Protein AF-A0A9D8LGD3-F1 (afdb_monomer)

Secondary structure (DSSP, 8-state):
-----THHHHHHHHHHHHHHHHHHHHHHTTPPP-SS--HHHHHHHHHHHHHHHHTHHHHHHHHHTS---HHHHHHHHHHHHHHHHHHHHHHHH-

Sequence (94 aa):
MAYTDELEPLLALEQDLRRRIALQIAAENGAPARPSPTEDELAAADEAIAGWVEAGEDEQDMRAFRPIGPLQALLADHQVIFKRILDIRDRRLS

Structure (mmCIF, N/CA/C/O backbone):
data_AF-A0A9D8LGD3-F1
#
_entry.id   AF-A0A9D8LGD3-F1
#
loop_
_atom_site.group_PDB
_atom_site.id
_atom_site.type_symbol
_atom_site.label_atom_id
_atom_site.label_alt_id
_atom_site.label_comp_id
_atom_site.label_asym_id
_atom_site.label_entity_id
_atom_site.label_seq_id
_atom_site.pdbx_PDB_ins_code
_atom_site.Cartn_x
_atom_site.Cartn_y
_atom_site.Cartn_z
_atom_site.occupancy
_atom_site.B_iso_or_equiv
_atom_site.auth_seq_id
_atom_site.auth_comp_id
_atom_site.auth_asym_id
_atom_site.auth_atom_id
_atom_site.pdbx_PDB_model_num
ATOM 1 N N . MET A 1 1 ? 2.356 -4.081 -34.937 1.00 42.66 1 MET A N 1
ATOM 2 C CA . MET A 1 1 ? 2.863 -4.742 -33.719 1.00 42.66 1 MET A CA 1
ATOM 3 C C . MET A 1 1 ? 2.490 -3.834 -32.566 1.00 42.66 1 MET A C 1
ATOM 5 O O . MET A 1 1 ? 3.156 -2.828 -32.373 1.00 42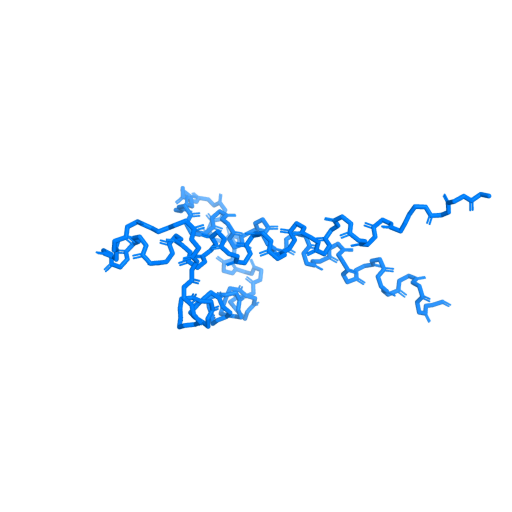.66 1 MET A O 1
ATOM 9 N N . ALA A 1 2 ? 1.346 -4.083 -31.925 1.00 46.19 2 ALA A N 1
ATOM 10 C CA . ALA A 1 2 ? 0.961 -3.334 -30.736 1.00 46.19 2 ALA A CA 1
ATOM 11 C C . ALA A 1 2 ? 1.942 -3.746 -29.641 1.00 46.19 2 ALA A C 1
ATOM 13 O O . ALA A 1 2 ? 1.866 -4.861 -29.133 1.00 46.19 2 ALA A O 1
ATOM 14 N N . TYR A 1 3 ? 2.931 -2.898 -29.373 1.00 53.97 3 TYR A N 1
ATOM 15 C CA . TYR A 1 3 ? 3.704 -2.986 -28.148 1.00 53.97 3 TYR A CA 1
ATOM 16 C C . TYR A 1 3 ? 2.701 -2.639 -27.052 1.00 53.97 3 TYR A C 1
ATOM 18 O O . TYR A 1 3 ? 2.477 -1.464 -26.778 1.00 53.97 3 TYR A O 1
ATOM 26 N N . THR A 1 4 ? 1.951 -3.636 -26.574 1.00 57.31 4 THR A N 1
ATOM 27 C CA . THR A 1 4 ? 1.038 -3.457 -25.448 1.00 57.31 4 THR A CA 1
ATOM 28 C C . THR A 1 4 ? 1.884 -2.839 -24.356 1.00 57.31 4 THR A C 1
ATOM 30 O O . THR A 1 4 ? 2.898 -3.424 -23.974 1.00 57.31 4 THR A O 1
ATOM 33 N N . ASP A 1 5 ? 1.555 -1.614 -23.960 1.00 74.81 5 ASP A N 1
ATOM 34 C CA . ASP A 1 5 ? 2.376 -0.881 -23.020 1.00 74.81 5 ASP A CA 1
ATOM 35 C C . ASP A 1 5 ? 2.266 -1.592 -21.670 1.00 74.81 5 ASP A C 1
ATOM 37 O O . ASP A 1 5 ? 1.335 -1.360 -20.909 1.00 74.81 5 ASP A O 1
ATOM 41 N N . GLU A 1 6 ? 3.200 -2.508 -21.390 1.00 80.06 6 GLU A N 1
ATOM 42 C CA . GLU A 1 6 ? 3.259 -3.296 -20.152 1.00 80.06 6 GLU A CA 1
ATOM 43 C C . GLU A 1 6 ? 3.260 -2.406 -18.895 1.00 80.06 6 GLU A C 1
ATOM 45 O O . GLU A 1 6 ? 2.993 -2.886 -17.796 1.00 80.06 6 GLU A O 1
ATOM 50 N N . LEU A 1 7 ? 3.534 -1.105 -19.051 1.00 87.50 7 LEU A N 1
ATOM 51 C CA . LEU A 1 7 ? 3.514 -0.110 -17.991 1.00 87.50 7 LEU A CA 1
ATOM 52 C C . LEU A 1 7 ? 2.093 0.309 -17.589 1.00 87.50 7 LEU A C 1
ATOM 54 O O . LEU A 1 7 ? 1.847 0.498 -16.403 1.00 87.50 7 LEU A O 1
ATOM 58 N N . GLU A 1 8 ? 1.160 0.444 -18.534 1.00 89.94 8 GLU A N 1
ATOM 59 C CA . GLU A 1 8 ? -0.221 0.866 -18.251 1.00 89.94 8 GLU A CA 1
ATOM 60 C C . GLU A 1 8 ? -0.939 -0.026 -17.222 1.00 89.94 8 GLU A C 1
ATOM 62 O O . GLU A 1 8 ? -1.449 0.511 -16.233 1.00 89.94 8 GLU A O 1
ATOM 67 N N . PRO A 1 9 ? -0.961 -1.369 -17.364 1.00 91.75 9 PRO A N 1
ATOM 68 C CA . PRO A 1 9 ? -1.615 -2.225 -16.380 1.00 91.75 9 PRO A CA 1
ATOM 69 C C . PRO A 1 9 ? -0.908 -2.191 -15.019 1.00 91.75 9 PRO A C 1
ATOM 71 O O . PRO A 1 9 ? -1.571 -2.306 -13.989 1.00 91.75 9 PRO A O 1
ATOM 74 N N . LEU A 1 10 ? 0.414 -1.994 -14.989 1.00 93.12 10 LEU A N 1
ATOM 75 C CA . LEU A 1 10 ? 1.165 -1.880 -13.737 1.00 93.12 10 LEU A CA 1
ATOM 76 C C . LEU A 1 10 ? 0.871 -0.565 -13.012 1.00 93.12 10 LEU A C 1
ATOM 78 O O . LEU A 1 10 ? 0.705 -0.575 -11.797 1.00 93.12 10 LEU A O 1
ATOM 82 N N . LEU A 1 11 ? 0.747 0.548 -13.739 1.00 93.50 11 LEU A N 1
ATOM 83 C CA . LEU A 1 11 ? 0.351 1.838 -13.166 1.00 93.50 11 LEU A CA 1
ATOM 84 C C . LEU A 1 11 ? -1.067 1.786 -12.589 1.00 93.50 11 LEU A C 1
ATOM 86 O O . LEU A 1 11 ? -1.311 2.313 -11.507 1.00 93.50 11 LEU A O 1
ATOM 90 N N . ALA A 1 12 ? -1.998 1.126 -13.281 1.00 94.62 12 ALA A N 1
ATOM 91 C CA . ALA A 1 12 ? -3.353 0.938 -12.770 1.00 94.62 12 ALA A CA 1
ATOM 92 C C . ALA A 1 12 ? -3.371 0.089 -11.485 1.00 94.62 12 ALA A C 1
ATOM 94 O O . ALA A 1 12 ? -4.102 0.407 -10.545 1.00 94.62 12 ALA A O 1
ATOM 95 N N . LEU A 1 13 ? -2.549 -0.965 -11.435 1.00 95.31 13 LEU A N 1
ATOM 96 C CA . LEU A 1 13 ? -2.399 -1.819 -10.258 1.00 95.31 13 LEU A CA 1
ATOM 97 C C . LEU A 1 13 ? -1.758 -1.075 -9.078 1.00 95.31 13 LEU A C 1
ATOM 99 O O . LEU A 1 13 ? -2.224 -1.211 -7.951 1.00 95.31 13 LEU A O 1
ATOM 103 N N . GLU A 1 14 ? -0.731 -0.262 -9.327 1.00 96.00 14 GLU A N 1
ATOM 104 C CA . GLU A 1 14 ? -0.089 0.573 -8.304 1.00 96.00 14 GLU A CA 1
ATOM 105 C C . GLU A 1 14 ? -1.094 1.545 -7.669 1.00 96.00 14 GLU A C 1
ATOM 107 O O . GLU A 1 14 ? -1.214 1.600 -6.443 1.00 96.00 14 GLU A O 1
ATOM 112 N N . GLN A 1 15 ? -1.906 2.219 -8.489 1.00 95.56 15 GLN A N 1
ATOM 113 C CA . GLN A 1 15 ? -2.952 3.116 -7.996 1.00 95.56 15 GLN A CA 1
ATOM 114 C C . GLN A 1 15 ? -4.037 2.380 -7.204 1.00 95.56 15 GLN A C 1
ATOM 116 O O . GLN A 1 15 ? -4.590 2.928 -6.249 1.00 95.56 15 GLN A O 1
ATOM 121 N N . ASP A 1 16 ? -4.373 1.149 -7.594 1.00 96.19 16 ASP A N 1
ATOM 122 C CA . ASP A 1 16 ? -5.311 0.324 -6.836 1.00 96.19 16 ASP A CA 1
ATOM 123 C C . ASP A 1 16 ? -4.763 -0.064 -5.464 1.00 96.19 16 ASP A C 1
ATOM 125 O O . ASP A 1 16 ? -5.459 0.081 -4.457 1.00 96.19 16 ASP A O 1
ATOM 129 N N . LEU A 1 17 ? -3.493 -0.468 -5.405 1.00 96.19 17 LEU A N 1
ATOM 130 C CA . LEU A 1 17 ? -2.816 -0.770 -4.149 1.00 96.19 17 LEU A CA 1
ATOM 131 C C . LEU A 1 17 ? -2.782 0.452 -3.232 1.00 96.19 17 LEU A C 1
ATOM 133 O O . LEU A 1 17 ? -3.138 0.328 -2.064 1.00 96.19 17 LEU A O 1
ATOM 137 N N . ARG A 1 18 ? -2.484 1.643 -3.760 1.00 96.56 18 ARG A N 1
ATOM 138 C CA . ARG A 1 18 ? -2.520 2.895 -2.989 1.00 96.56 18 ARG A CA 1
ATOM 139 C C . ARG A 1 18 ? -3.897 3.164 -2.370 1.00 96.56 18 ARG A C 1
ATOM 141 O O . ARG A 1 18 ? -3.987 3.491 -1.188 1.00 96.56 18 ARG A O 1
ATOM 148 N N . ARG A 1 19 ? -4.988 2.947 -3.118 1.00 96.25 19 ARG A N 1
ATOM 149 C CA . ARG A 1 19 ? -6.358 3.058 -2.573 1.00 96.25 19 ARG A CA 1
ATOM 150 C C . ARG A 1 19 ? -6.645 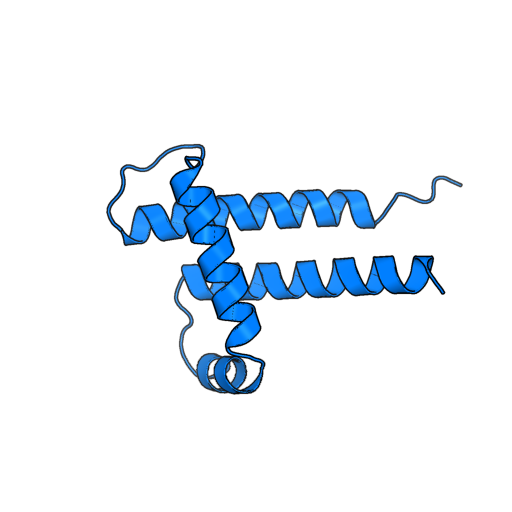2.012 -1.498 1.00 96.25 19 ARG A C 1
ATOM 152 O O . ARG A 1 19 ? -7.280 2.325 -0.495 1.00 96.25 19 ARG A O 1
ATOM 159 N N . ARG A 1 20 ? -6.202 0.771 -1.700 1.00 96.38 20 ARG A N 1
ATOM 160 C CA . ARG A 1 20 ? -6.393 -0.318 -0.731 1.00 96.38 20 ARG A CA 1
ATOM 161 C C . ARG A 1 20 ? -5.614 -0.070 0.559 1.00 96.38 20 ARG A C 1
ATOM 163 O O . ARG A 1 20 ? -6.162 -0.316 1.626 1.00 96.38 20 ARG A O 1
ATOM 170 N N . ILE A 1 21 ? -4.394 0.459 0.466 1.00 96.44 21 ILE A N 1
ATOM 171 C CA . ILE A 1 21 ? -3.586 0.887 1.615 1.00 96.44 21 ILE A CA 1
ATOM 172 C C . ILE A 1 21 ? -4.329 1.975 2.396 1.00 96.44 21 ILE A C 1
ATOM 174 O O . ILE A 1 21 ? -4.512 1.828 3.600 1.00 96.44 21 ILE A O 1
ATOM 178 N N . ALA A 1 22 ? -4.841 3.005 1.717 1.00 96.50 22 ALA A N 1
ATOM 179 C CA . ALA A 1 22 ? -5.616 4.077 2.348 1.00 96.50 22 ALA A CA 1
ATOM 180 C C . ALA A 1 22 ? -6.840 3.546 3.115 1.00 96.50 22 ALA A C 1
ATOM 182 O O . ALA A 1 22 ? -7.040 3.865 4.287 1.00 96.50 22 ALA A O 1
ATOM 183 N N . LEU A 1 23 ? -7.629 2.676 2.478 1.00 95.75 23 LEU A N 1
ATOM 184 C CA . LEU A 1 23 ? -8.793 2.051 3.110 1.00 95.75 23 LEU A CA 1
ATOM 185 C C . LEU A 1 23 ? -8.405 1.147 4.286 1.00 95.75 23 LEU A C 1
ATOM 187 O O . LEU A 1 23 ? -9.117 1.119 5.288 1.00 95.75 23 LEU A O 1
ATOM 191 N N . GLN A 1 24 ? -7.286 0.426 4.185 1.00 95.75 24 GLN A N 1
ATOM 192 C CA . GLN A 1 24 ? -6.793 -0.430 5.260 1.00 95.75 24 GLN A CA 1
ATOM 193 C C . GLN A 1 24 ? -6.348 0.396 6.473 1.00 95.75 24 GLN A C 1
ATOM 195 O O . GLN A 1 24 ? -6.737 0.073 7.593 1.00 95.75 24 GLN A O 1
ATOM 200 N N . ILE A 1 25 ? -5.610 1.489 6.259 1.00 94.12 25 ILE A N 1
ATOM 201 C CA . ILE A 1 25 ? -5.217 2.429 7.322 1.00 94.12 25 ILE A CA 1
ATOM 202 C C . ILE A 1 25 ? -6.462 3.017 7.992 1.00 94.12 25 ILE A C 1
ATOM 204 O O . ILE A 1 25 ? -6.565 3.039 9.217 1.00 94.12 25 ILE A O 1
ATOM 208 N N . ALA A 1 26 ? -7.441 3.458 7.199 1.00 93.94 26 ALA A N 1
ATOM 209 C CA . ALA A 1 26 ? -8.696 3.990 7.716 1.00 93.94 26 ALA A CA 1
ATOM 210 C C . ALA A 1 26 ? -9.446 2.951 8.571 1.00 93.94 26 ALA A C 1
ATOM 212 O O . ALA A 1 26 ? -9.904 3.268 9.670 1.00 93.94 26 ALA A O 1
ATOM 213 N N . ALA A 1 27 ? -9.526 1.702 8.103 1.00 93.69 27 ALA A N 1
ATOM 214 C CA . ALA A 1 27 ? -10.162 0.608 8.831 1.00 93.69 27 ALA A CA 1
ATOM 215 C C . ALA A 1 27 ? -9.448 0.294 10.157 1.00 93.69 27 ALA A C 1
ATOM 217 O O . ALA A 1 27 ? -10.110 0.121 11.180 1.00 93.69 27 ALA A O 1
ATOM 218 N N . GLU A 1 28 ? -8.113 0.269 10.166 1.00 92.69 28 GLU A N 1
ATOM 219 C CA . GLU A 1 28 ? -7.311 0.070 11.383 1.00 92.69 28 GLU A CA 1
ATOM 220 C C . GLU A 1 28 ? -7.479 1.221 12.387 1.00 92.69 28 GLU A C 1
ATOM 222 O O . GLU A 1 28 ? -7.477 0.990 13.596 1.00 92.69 28 GLU A O 1
ATOM 227 N N . ASN A 1 29 ? -7.737 2.436 11.897 1.00 90.44 29 ASN A N 1
ATOM 228 C CA . ASN A 1 29 ? -8.059 3.612 12.708 1.00 90.44 29 ASN A CA 1
ATOM 229 C C . ASN A 1 29 ? -9.535 3.681 13.152 1.00 90.44 29 ASN A C 1
ATOM 231 O O . ASN A 1 29 ? -9.943 4.649 13.796 1.00 90.44 29 ASN A O 1
ATOM 235 N N . GLY A 1 30 ? -10.355 2.678 12.820 1.00 91.38 30 GLY A N 1
ATOM 236 C CA . GLY A 1 30 ? -11.770 2.621 13.199 1.00 91.38 30 GLY A CA 1
ATOM 237 C C . GLY A 1 30 ? -12.686 3.537 12.383 1.00 91.38 30 GLY A C 1
ATOM 238 O O . GLY A 1 30 ? -13.808 3.822 12.808 1.00 91.38 30 GLY A O 1
ATOM 239 N N . ALA A 1 31 ? -12.235 4.009 11.219 1.00 89.69 31 ALA A N 1
ATOM 240 C CA . ALA A 1 31 ? -13.063 4.789 10.312 1.00 89.69 31 ALA A CA 1
ATOM 241 C C . ALA A 1 31 ? -14.195 3.928 9.711 1.00 89.69 31 ALA A C 1
ATOM 243 O O . ALA A 1 31 ? -14.050 2.712 9.543 1.00 89.69 31 ALA A O 1
ATOM 244 N N . PRO A 1 32 ? -15.337 4.537 9.346 1.00 88.31 32 PRO A N 1
ATOM 245 C CA . PRO A 1 32 ? -16.419 3.812 8.697 1.00 88.31 32 PRO A CA 1
ATOM 246 C C . PRO A 1 32 ? -15.977 3.275 7.330 1.00 88.31 32 PRO A C 1
ATOM 248 O O . PRO A 1 32 ? -15.381 4.002 6.530 1.00 88.31 32 PRO A O 1
ATOM 251 N N . ALA A 1 33 ? -16.332 2.017 7.052 1.00 85.12 33 ALA A N 1
ATOM 252 C CA . ALA A 1 33 ? -16.053 1.367 5.777 1.00 85.12 33 ALA A CA 1
ATOM 253 C C . ALA A 1 33 ? -16.701 2.143 4.623 1.00 85.12 33 ALA A C 1
ATOM 255 O O . ALA A 1 33 ? -17.913 2.381 4.608 1.00 85.12 33 ALA A O 1
ATOM 256 N N . ARG A 1 34 ? -15.880 2.538 3.650 1.00 87.06 34 ARG A N 1
ATOM 257 C CA . ARG A 1 34 ? -16.283 3.333 2.490 1.00 87.06 34 ARG A CA 1
ATOM 258 C C . ARG A 1 34 ? -15.753 2.697 1.203 1.00 87.06 34 ARG A C 1
ATOM 260 O O . ARG A 1 34 ? -14.708 2.053 1.231 1.00 87.06 34 ARG A O 1
ATOM 267 N N . PRO A 1 35 ? -16.459 2.862 0.069 1.00 85.06 35 PRO A N 1
ATOM 268 C CA . PRO A 1 35 ? -16.042 2.283 -1.209 1.00 85.06 35 PRO A CA 1
ATOM 269 C C . PRO A 1 35 ? -14.838 3.002 -1.833 1.00 85.06 35 PRO A C 1
ATOM 271 O O . PRO A 1 35 ? -14.264 2.517 -2.804 1.00 85.06 35 PRO A O 1
ATOM 274 N N . SER A 1 36 ? -14.470 4.182 -1.334 1.00 89.94 36 SER A N 1
ATOM 275 C CA . SER A 1 36 ? -13.333 4.955 -1.830 1.00 89.94 36 SER A CA 1
ATOM 276 C C . SER A 1 36 ? -12.719 5.768 -0.692 1.00 89.94 36 SER A C 1
ATOM 278 O O . SER A 1 36 ? -13.482 6.271 0.141 1.00 89.94 36 SER A O 1
ATOM 280 N N . PRO A 1 37 ? -11.379 5.877 -0.644 1.00 92.38 37 PRO A N 1
ATOM 281 C CA . PRO A 1 37 ? -10.693 6.646 0.384 1.00 92.38 37 PRO A CA 1
ATOM 282 C C . PRO A 1 37 ? -10.894 8.153 0.184 1.00 92.38 37 PRO A C 1
ATOM 284 O O . PRO A 1 37 ? -11.103 8.616 -0.941 1.00 92.38 37 PRO A O 1
ATOM 287 N N . THR A 1 38 ? -10.824 8.917 1.271 1.00 94.38 38 THR A N 1
ATOM 288 C CA . THR A 1 38 ? -10.745 10.386 1.220 1.00 94.38 38 THR A CA 1
ATOM 289 C C . THR A 1 38 ? -9.345 10.857 0.810 1.00 94.38 38 THR A C 1
ATOM 291 O O . THR A 1 38 ? -8.397 10.073 0.788 1.00 94.38 38 THR A O 1
ATOM 294 N N . GLU A 1 39 ? -9.193 12.149 0.502 1.00 93.56 39 GLU A N 1
ATOM 295 C CA . GLU A 1 39 ? -7.873 12.743 0.233 1.00 93.56 39 GLU A CA 1
ATOM 296 C C . GLU A 1 39 ? -6.920 12.584 1.427 1.00 93.56 39 GLU A C 1
ATOM 298 O O . GLU A 1 39 ? -5.768 12.207 1.234 1.00 93.56 39 GLU A O 1
ATOM 303 N N . ASP A 1 40 ? -7.416 12.763 2.656 1.00 93.12 40 ASP A N 1
ATOM 304 C CA . ASP A 1 40 ? -6.623 12.563 3.877 1.00 93.12 40 ASP A CA 1
ATOM 305 C C . ASP A 1 40 ? -6.173 11.102 4.044 1.00 93.12 40 ASP A C 1
ATOM 307 O O . ASP A 1 40 ? -5.038 10.828 4.427 1.00 93.12 40 ASP A O 1
ATOM 311 N N . GLU A 1 41 ? -7.049 10.142 3.731 1.00 94.06 41 GLU A N 1
ATOM 312 C CA . GLU A 1 41 ? -6.728 8.711 3.798 1.00 94.06 41 GLU A CA 1
ATOM 313 C C . GLU A 1 41 ? -5.716 8.318 2.703 1.00 94.06 41 GLU A C 1
ATOM 315 O O . GLU A 1 41 ? -4.843 7.481 2.938 1.00 94.06 41 GLU A O 1
ATOM 320 N N . LEU A 1 42 ? -5.784 8.945 1.521 1.00 96.00 42 LEU A N 1
ATOM 321 C CA . LEU A 1 42 ? -4.778 8.788 0.464 1.00 96.00 42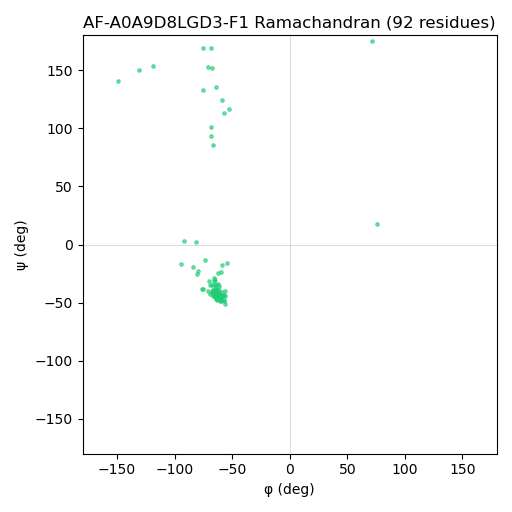 LEU A CA 1
ATOM 322 C C . LEU A 1 42 ? -3.425 9.386 0.864 1.00 96.00 42 LEU A C 1
ATOM 324 O O . LEU A 1 42 ? -2.401 8.755 0.614 1.00 96.00 42 LEU A O 1
ATOM 328 N N . ALA A 1 43 ? -3.411 10.551 1.513 1.00 95.44 43 ALA A N 1
ATOM 329 C CA . ALA A 1 43 ? -2.184 11.155 2.027 1.00 95.44 43 ALA A CA 1
ATOM 330 C C . ALA A 1 43 ? -1.535 10.271 3.106 1.00 95.44 43 ALA A C 1
ATOM 332 O O . ALA A 1 43 ? -0.333 10.024 3.062 1.00 95.44 43 ALA A O 1
ATOM 333 N N . ALA A 1 44 ? -2.335 9.701 4.012 1.00 94.31 44 ALA A N 1
ATOM 334 C CA . ALA A 1 44 ? -1.841 8.742 5.000 1.00 94.31 44 ALA A CA 1
ATOM 335 C C . ALA A 1 44 ? -1.243 7.481 4.345 1.00 94.31 44 ALA A C 1
ATOM 337 O O . ALA A 1 44 ? -0.250 6.937 4.831 1.00 94.31 44 ALA A O 1
ATOM 338 N N . ALA A 1 45 ? -1.816 7.019 3.227 1.00 95.94 45 ALA A N 1
ATOM 339 C CA . ALA A 1 45 ? -1.228 5.933 2.448 1.00 95.94 45 ALA A CA 1
ATOM 340 C C . ALA A 1 45 ? 0.131 6.318 1.854 1.00 95.94 45 ALA A C 1
ATOM 342 O O . ALA A 1 45 ? 1.054 5.510 1.909 1.00 95.94 45 ALA A O 1
ATOM 343 N N . ASP A 1 46 ? 0.278 7.538 1.335 1.00 95.88 46 ASP A N 1
ATOM 344 C CA . ASP A 1 46 ? 1.556 8.022 0.802 1.00 95.88 46 ASP A CA 1
ATOM 345 C C . ASP A 1 46 ? 2.640 8.081 1.869 1.00 95.88 46 ASP A C 1
ATOM 347 O O . ASP A 1 46 ? 3.761 7.633 1.635 1.00 95.88 46 ASP A O 1
ATOM 351 N N . GLU A 1 47 ? 2.297 8.589 3.052 1.00 95.31 47 GLU A N 1
ATOM 352 C CA . GLU A 1 47 ? 3.205 8.631 4.197 1.00 95.31 47 GLU A CA 1
ATOM 353 C C . GLU A 1 47 ? 3.625 7.221 4.626 1.00 95.31 47 GLU A C 1
ATOM 355 O O . GLU A 1 47 ? 4.809 6.967 4.852 1.00 95.31 47 GLU A O 1
ATOM 360 N N . ALA A 1 48 ? 2.681 6.276 4.681 1.00 93.81 48 ALA A N 1
ATOM 361 C CA . ALA A 1 48 ? 2.976 4.886 5.018 1.00 93.81 48 ALA A CA 1
ATOM 362 C C . ALA A 1 48 ? 3.876 4.207 3.971 1.00 93.81 48 ALA A C 1
ATOM 364 O O . ALA A 1 48 ? 4.799 3.477 4.335 1.00 93.81 48 ALA A O 1
ATOM 365 N N . ILE A 1 49 ? 3.635 4.458 2.681 1.00 93.62 49 ILE A N 1
ATOM 366 C CA . ILE A 1 49 ? 4.459 3.954 1.574 1.00 93.62 49 ILE A CA 1
ATOM 367 C C . ILE A 1 49 ? 5.870 4.542 1.656 1.00 93.62 49 ILE A C 1
ATOM 369 O O . ILE A 1 49 ? 6.846 3.795 1.579 1.00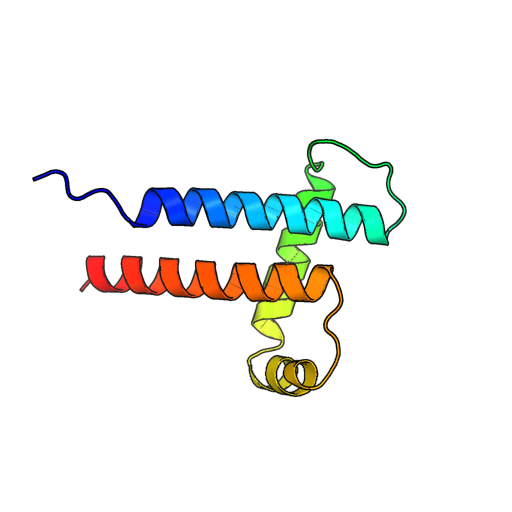 93.62 49 ILE A O 1
ATOM 373 N N . ALA A 1 50 ? 5.994 5.856 1.858 1.00 92.62 50 ALA A N 1
ATOM 374 C CA . ALA A 1 50 ? 7.283 6.524 2.003 1.00 92.62 50 ALA A CA 1
ATOM 375 C C . ALA A 1 50 ? 8.063 5.970 3.204 1.00 92.62 50 ALA A C 1
ATOM 377 O O . ALA A 1 50 ? 9.205 5.542 3.046 1.00 92.62 50 ALA A O 1
ATOM 378 N N . GLY A 1 51 ? 7.420 5.865 4.371 1.00 90.19 51 GLY A N 1
ATOM 379 C CA . GLY A 1 51 ? 8.035 5.297 5.571 1.00 90.19 51 GLY A CA 1
ATOM 380 C C . GLY A 1 51 ? 8.430 3.825 5.409 1.00 90.19 51 GLY A C 1
ATOM 381 O O . GLY A 1 51 ? 9.456 3.396 5.932 1.00 90.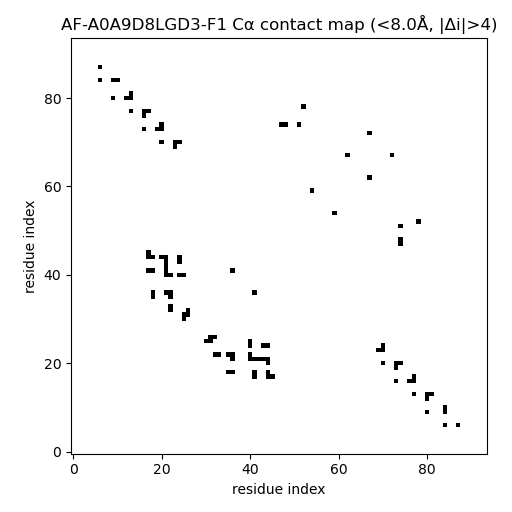19 51 GLY A O 1
ATOM 382 N N . TRP A 1 52 ? 7.660 3.042 4.646 1.00 88.81 52 TRP A N 1
ATOM 383 C CA . TRP A 1 52 ? 8.006 1.655 4.325 1.00 88.81 52 TRP A CA 1
ATOM 384 C C . TRP A 1 52 ? 9.251 1.549 3.436 1.00 88.81 52 TRP A C 1
ATOM 386 O O . TRP A 1 52 ? 10.076 0.658 3.645 1.00 88.81 52 TRP A O 1
ATOM 396 N N . VAL A 1 53 ? 9.394 2.452 2.462 1.00 85.19 53 VAL A N 1
ATOM 397 C CA . VAL A 1 53 ? 10.574 2.530 1.587 1.00 85.19 53 VAL A CA 1
ATOM 398 C C . VAL A 1 53 ? 11.805 3.000 2.366 1.00 85.19 53 VAL A C 1
ATOM 400 O O . VAL A 1 53 ? 12.877 2.422 2.201 1.00 85.19 53 VAL A O 1
ATOM 403 N N . GLU A 1 54 ? 11.655 4.002 3.236 1.00 84.75 54 GLU A N 1
ATOM 404 C CA . GLU A 1 54 ? 12.745 4.548 4.058 1.00 84.75 54 GLU A CA 1
ATOM 405 C C . GLU A 1 54 ? 13.263 3.566 5.113 1.00 84.75 54 GLU A C 1
ATOM 407 O O . GLU A 1 54 ? 14.466 3.536 5.364 1.00 84.75 54 GLU A O 1
ATOM 412 N N . ALA A 1 55 ? 12.391 2.727 5.687 1.00 80.25 55 ALA A N 1
ATOM 413 C CA . ALA A 1 55 ? 12.789 1.673 6.627 1.00 80.25 55 ALA A CA 1
ATOM 414 C C . ALA A 1 55 ? 13.790 0.662 6.020 1.00 80.25 55 ALA A C 1
ATOM 416 O O . ALA A 1 55 ? 14.483 -0.042 6.752 1.00 80.25 55 ALA A O 1
ATOM 417 N N . GLY A 1 56 ? 13.909 0.618 4.688 1.00 70.88 56 GLY A N 1
ATOM 418 C CA . GLY A 1 56 ? 14.931 -0.155 3.989 1.00 70.88 56 GLY A CA 1
ATOM 419 C C . GLY A 1 56 ? 14.725 -1.672 4.045 1.00 70.88 56 GLY A C 1
ATOM 420 O O . GLY A 1 56 ? 13.811 -2.193 4.683 1.00 70.88 56 GLY A O 1
ATOM 421 N N . GLU A 1 57 ? 15.586 -2.397 3.329 1.00 64.25 57 GLU A N 1
ATOM 422 C CA . GLU A 1 57 ? 15.492 -3.858 3.181 1.00 64.25 57 GLU A CA 1
ATOM 423 C C . GLU A 1 57 ? 15.836 -4.596 4.489 1.00 64.25 57 GLU A C 1
ATOM 425 O O . GLU A 1 57 ? 15.203 -5.601 4.800 1.00 64.25 57 GLU A O 1
ATOM 430 N N . ASP A 1 58 ? 16.729 -4.043 5.319 1.00 60.88 58 ASP A N 1
ATOM 431 C CA . ASP A 1 58 ? 17.141 -4.645 6.598 1.00 60.88 58 ASP A CA 1
ATOM 432 C C . ASP A 1 58 ? 15.965 -4.808 7.578 1.00 60.88 58 ASP A C 1
ATOM 434 O O . ASP A 1 58 ? 15.807 -5.841 8.236 1.00 60.88 58 ASP A O 1
ATOM 438 N N . GLU A 1 59 ? 15.090 -3.803 7.666 1.00 62.59 59 GLU A N 1
ATOM 439 C CA . GLU A 1 59 ? 13.929 -3.846 8.556 1.00 62.59 59 GLU A CA 1
ATOM 440 C C . GLU A 1 59 ? 12.771 -4.666 7.958 1.00 62.59 59 GLU A C 1
ATOM 442 O O . GLU A 1 59 ? 11.938 -5.212 8.691 1.00 62.59 59 GLU A O 1
ATOM 447 N N . GLN A 1 60 ? 12.747 -4.825 6.631 1.00 65.19 60 GLN A N 1
ATOM 448 C CA . GLN A 1 60 ? 11.824 -5.708 5.913 1.00 65.19 60 GLN A CA 1
ATOM 449 C C . GLN A 1 60 ? 12.223 -7.190 6.064 1.00 65.19 60 GLN A C 1
ATOM 451 O O . GLN A 1 60 ? 11.347 -8.024 6.305 1.00 65.19 60 GLN A O 1
ATOM 456 N N . ASP A 1 61 ? 13.518 -7.515 6.060 1.00 64.50 61 ASP A N 1
ATOM 457 C CA . ASP A 1 61 ? 14.040 -8.869 6.300 1.00 64.50 61 ASP A CA 1
ATOM 458 C C . ASP A 1 61 ? 13.718 -9.364 7.716 1.00 64.50 61 ASP A C 1
ATOM 460 O O . ASP A 1 61 ? 13.297 -10.506 7.910 1.00 64.50 61 ASP A O 1
ATOM 464 N N . MET A 1 62 ? 13.800 -8.492 8.727 1.00 60.19 62 MET A N 1
ATOM 465 C CA . MET A 1 62 ? 13.366 -8.839 10.088 1.00 60.19 62 MET A CA 1
ATOM 466 C C . MET A 1 62 ? 11.851 -9.093 10.184 1.00 60.19 62 MET A C 1
ATOM 468 O O . MET A 1 62 ? 11.402 -9.865 11.041 1.00 60.19 62 MET A O 1
ATOM 472 N N . ARG A 1 63 ? 11.051 -8.455 9.318 1.00 65.38 63 ARG A N 1
ATOM 473 C CA . ARG A 1 63 ? 9.592 -8.637 9.234 1.00 65.38 63 ARG A CA 1
ATOM 474 C C . ARG A 1 63 ? 9.203 -9.886 8.441 1.00 65.38 63 ARG A C 1
ATOM 476 O O . ARG A 1 63 ? 8.160 -10.455 8.749 1.00 65.38 63 ARG A O 1
ATOM 483 N N . ALA A 1 64 ? 10.044 -10.371 7.523 1.00 63.56 64 ALA A N 1
ATOM 484 C CA . ALA A 1 64 ? 9.811 -11.599 6.751 1.00 63.56 64 ALA A CA 1
ATOM 485 C C . ALA A 1 64 ? 9.663 -12.859 7.629 1.00 63.56 64 ALA A C 1
ATOM 487 O O . ALA A 1 64 ? 9.020 -13.830 7.235 1.00 63.56 64 ALA A O 1
ATOM 488 N N . PHE A 1 65 ? 10.209 -12.831 8.849 1.00 62.88 65 PHE A N 1
ATOM 489 C CA . PHE A 1 65 ? 10.104 -13.921 9.825 1.00 62.88 65 PHE A CA 1
ATOM 490 C C . PHE A 1 65 ? 8.916 -13.790 10.793 1.00 62.88 65 PHE A C 1
ATOM 492 O O . PHE A 1 65 ? 8.766 -14.620 11.692 1.00 62.88 65 PHE A O 1
ATOM 499 N N . ARG A 1 66 ? 8.063 -12.767 10.645 1.00 61.12 66 ARG A N 1
ATOM 500 C CA . ARG A 1 66 ? 6.835 -12.600 11.438 1.00 61.12 66 ARG A CA 1
ATOM 501 C C . ARG A 1 66 ? 5.602 -12.619 10.537 1.00 61.12 66 ARG A C 1
ATOM 503 O O . ARG A 1 66 ? 5.692 -12.239 9.373 1.00 61.12 66 ARG A O 1
ATOM 510 N N . PRO A 1 67 ? 4.429 -13.015 11.063 1.00 64.50 67 PRO A N 1
ATOM 511 C CA . PRO A 1 67 ? 3.177 -12.740 10.374 1.00 64.50 67 PRO A CA 1
ATOM 512 C C . PRO A 1 67 ? 3.066 -11.228 10.152 1.00 64.50 67 PRO A C 1
ATOM 514 O O . PRO A 1 67 ? 2.993 -10.452 11.106 1.00 64.50 67 PRO A O 1
ATOM 517 N N . ILE A 1 68 ? 3.112 -10.820 8.887 1.00 74.62 68 ILE A N 1
ATOM 518 C CA . ILE A 1 68 ? 2.895 -9.437 8.479 1.00 74.62 68 ILE A CA 1
ATOM 519 C C . ILE A 1 68 ? 1.396 -9.141 8.571 1.00 74.62 68 ILE A C 1
ATOM 521 O O . ILE A 1 68 ? 0.566 -9.957 8.165 1.00 74.62 68 ILE A O 1
ATOM 525 N N . GLY A 1 69 ? 1.037 -8.008 9.172 1.00 85.56 69 GLY A N 1
ATOM 526 C CA . GLY A 1 69 ? -0.355 -7.579 9.236 1.00 85.56 69 GLY A CA 1
ATOM 527 C C . GLY A 1 69 ? -0.892 -7.194 7.850 1.00 85.56 69 GLY A C 1
ATOM 528 O O . GLY A 1 69 ? -0.120 -7.072 6.892 1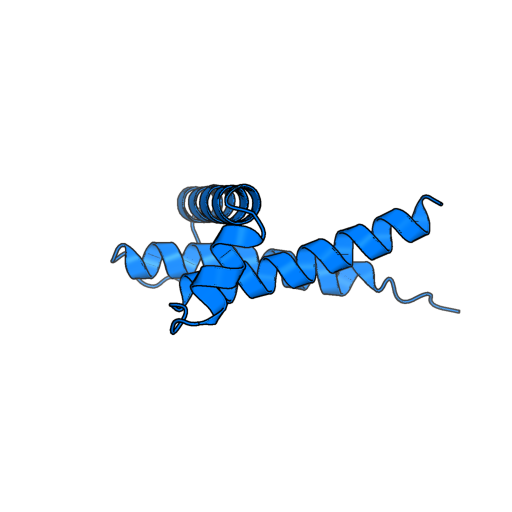.00 85.56 69 GLY A O 1
ATOM 529 N N . PRO A 1 70 ? -2.216 -6.995 7.718 1.00 89.88 70 PRO A N 1
ATOM 530 C CA . PRO A 1 70 ? -2.847 -6.694 6.434 1.00 89.88 70 PRO A CA 1
ATOM 531 C C . PRO A 1 70 ? -2.262 -5.452 5.749 1.00 89.88 70 PRO A C 1
ATOM 533 O O . PRO A 1 70 ? -2.022 -5.476 4.543 1.00 89.88 70 PRO A O 1
ATOM 536 N N . LEU A 1 71 ? -1.965 -4.395 6.514 1.00 91.06 7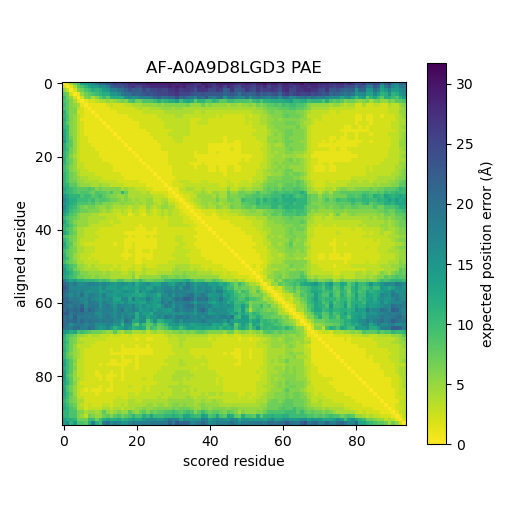1 LEU A N 1
ATOM 537 C CA . LEU A 1 71 ? -1.311 -3.194 5.997 1.00 91.06 71 LEU A CA 1
ATOM 538 C C . LEU A 1 71 ? 0.100 -3.484 5.465 1.00 91.06 71 LEU A C 1
ATOM 540 O O . LEU A 1 71 ? 0.447 -3.053 4.369 1.00 91.06 71 LEU A O 1
ATOM 544 N N . GLN A 1 72 ? 0.907 -4.247 6.205 1.00 90.06 72 GLN A N 1
ATOM 545 C CA . GLN A 1 72 ? 2.275 -4.576 5.795 1.00 90.06 72 GLN A CA 1
ATOM 546 C C . GLN A 1 72 ? 2.306 -5.449 4.533 1.00 90.06 72 GLN A C 1
ATOM 548 O O . GLN A 1 72 ? 3.188 -5.267 3.700 1.00 90.06 72 GLN A O 1
ATOM 553 N N . ALA A 1 73 ? 1.335 -6.352 4.356 1.00 90.38 73 ALA A N 1
ATOM 554 C CA . ALA A 1 73 ? 1.198 -7.126 3.122 1.00 90.38 73 ALA A CA 1
ATOM 555 C C . ALA A 1 73 ? 0.919 -6.223 1.909 1.00 90.38 73 ALA A C 1
ATOM 557 O O . ALA A 1 73 ? 1.575 -6.357 0.879 1.00 90.38 73 ALA A O 1
ATOM 558 N N . LEU A 1 74 ? 0.009 -5.254 2.051 1.00 94.00 74 LEU A N 1
ATOM 559 C CA . LEU A 1 74 ? -0.295 -4.297 0.984 1.00 94.00 74 LEU A CA 1
ATOM 560 C C . LEU A 1 74 ? 0.903 -3.398 0.638 1.00 94.00 74 LEU A C 1
ATOM 562 O O . LEU A 1 74 ? 1.130 -3.114 -0.537 1.00 94.00 74 LEU A O 1
ATOM 566 N N . LEU A 1 75 ? 1.674 -2.965 1.641 1.00 92.88 75 LEU A N 1
ATOM 567 C CA . LEU A 1 75 ? 2.887 -2.164 1.440 1.00 92.88 75 LEU A CA 1
ATOM 568 C C . LEU A 1 75 ? 3.983 -2.953 0.708 1.00 92.88 75 LEU A C 1
ATOM 570 O O . LEU A 1 75 ? 4.617 -2.424 -0.204 1.00 92.88 75 LEU A O 1
ATOM 574 N N . ALA A 1 76 ? 4.170 -4.229 1.056 1.00 90.19 76 ALA A N 1
ATOM 575 C CA . ALA A 1 76 ? 5.110 -5.106 0.362 1.00 90.19 76 ALA A CA 1
ATOM 576 C C . ALA A 1 76 ? 4.704 -5.331 -1.108 1.00 90.19 76 ALA A C 1
ATOM 578 O O . ALA A 1 76 ? 5.540 -5.191 -2.004 1.00 90.19 76 ALA A O 1
ATOM 579 N N . ASP A 1 77 ? 3.422 -5.608 -1.370 1.00 92.31 77 ASP A N 1
ATOM 580 C CA . ASP A 1 77 ? 2.8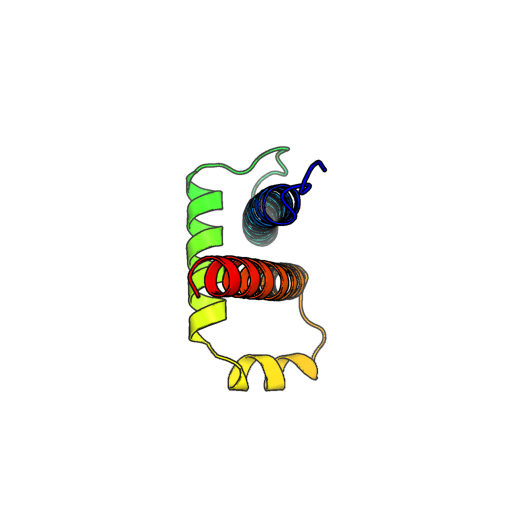94 -5.752 -2.733 1.00 92.31 77 ASP A CA 1
ATOM 581 C C . ASP A 1 77 ? 3.100 -4.467 -3.553 1.00 92.31 77 ASP A C 1
ATOM 583 O O . ASP A 1 77 ? 3.556 -4.522 -4.699 1.00 92.31 77 ASP A O 1
ATOM 587 N N . HIS A 1 78 ? 2.816 -3.299 -2.960 1.00 94.69 78 HIS A N 1
ATOM 588 C CA . HIS A 1 78 ? 3.049 -1.997 -3.596 1.00 94.69 78 HIS A CA 1
ATOM 589 C C . HIS A 1 78 ? 4.514 -1.823 -3.990 1.00 94.69 78 HIS A C 1
ATOM 591 O O . HIS A 1 78 ? 4.800 -1.508 -5.147 1.00 94.69 78 HIS A O 1
ATOM 597 N N . GLN A 1 79 ? 5.444 -2.119 -3.081 1.00 91.69 79 GLN A N 1
ATOM 598 C CA . GLN A 1 79 ? 6.876 -1.985 -3.333 1.00 91.69 79 GLN A CA 1
ATOM 599 C C . GLN A 1 79 ? 7.355 -2.883 -4.483 1.00 91.69 79 GLN A C 1
ATOM 601 O O . GLN A 1 79 ? 8.171 -2.450 -5.299 1.00 91.69 79 GLN A O 1
ATOM 606 N N . VAL A 1 80 ? 6.842 -4.114 -4.591 1.00 92.06 80 VAL A N 1
ATOM 607 C CA . VAL A 1 80 ? 7.173 -5.032 -5.696 1.00 92.06 80 VAL A CA 1
ATOM 608 C C . VAL A 1 80 ? 6.717 -4.461 -7.040 1.00 92.06 80 VAL A C 1
ATOM 610 O O . VAL A 1 80 ? 7.496 -4.427 -7.998 1.00 92.06 80 VAL A O 1
ATOM 613 N N . ILE A 1 81 ? 5.474 -3.974 -7.119 1.00 93.56 81 ILE A N 1
ATOM 614 C CA . ILE A 1 81 ? 4.936 -3.367 -8.344 1.00 93.56 81 ILE A CA 1
ATOM 615 C C . ILE A 1 81 ? 5.686 -2.080 -8.692 1.00 93.56 81 ILE A C 1
ATOM 617 O O . ILE A 1 81 ? 6.058 -1.878 -9.850 1.00 93.56 81 ILE A O 1
ATOM 621 N N . PHE A 1 82 ? 5.977 -1.242 -7.700 1.00 92.69 82 PHE A N 1
ATOM 622 C CA . PHE A 1 82 ? 6.709 0.003 -7.891 1.00 92.69 82 PHE A CA 1
ATOM 623 C C . PHE A 1 82 ? 8.135 -0.240 -8.408 1.00 92.69 82 PHE A C 1
ATOM 625 O O . PHE A 1 82 ? 8.531 0.369 -9.403 1.00 92.69 82 PHE A O 1
ATOM 632 N N . LYS A 1 83 ? 8.877 -1.194 -7.822 1.00 92.06 83 LYS A N 1
ATOM 633 C CA . LYS A 1 83 ? 10.199 -1.617 -8.325 1.00 92.06 83 LYS A CA 1
ATOM 634 C C . LYS A 1 83 ? 10.108 -2.076 -9.787 1.00 92.06 83 LYS A C 1
ATOM 636 O O . LYS A 1 83 ? 10.892 -1.634 -10.622 1.00 92.06 83 LYS A O 1
ATOM 641 N N . ARG A 1 84 ? 9.089 -2.869 -10.141 1.00 92.06 84 ARG A N 1
ATOM 642 C CA . ARG A 1 84 ? 8.885 -3.323 -11.527 1.00 92.06 84 ARG A CA 1
ATOM 643 C C . ARG A 1 84 ? 8.596 -2.176 -12.503 1.00 92.06 84 ARG A C 1
ATOM 645 O O . ARG A 1 84 ? 9.081 -2.204 -13.634 1.00 92.06 84 ARG A O 1
ATOM 652 N N . ILE A 1 85 ? 7.808 -1.184 -12.088 1.00 92.81 85 ILE A N 1
ATOM 653 C CA . ILE A 1 85 ? 7.532 0.031 -12.869 1.00 92.81 85 ILE A CA 1
ATOM 654 C C . ILE A 1 85 ? 8.827 0.802 -13.131 1.00 92.81 85 ILE A C 1
ATOM 656 O O . ILE A 1 85 ? 9.066 1.218 -14.268 1.00 92.81 85 ILE A O 1
ATOM 660 N N . LEU A 1 86 ? 9.661 0.981 -12.101 1.00 91.38 86 LEU A N 1
ATOM 661 C CA . LEU A 1 86 ? 10.953 1.652 -12.227 1.00 91.38 86 LEU A CA 1
ATOM 662 C C . LEU A 1 86 ? 11.877 0.908 -13.194 1.00 91.38 86 LEU A C 1
ATOM 664 O O . LEU A 1 86 ? 12.392 1.536 -14.114 1.00 91.38 86 LEU A O 1
ATOM 668 N N . ASP A 1 87 ? 11.993 -0.415 -13.071 1.00 91.75 87 ASP A N 1
ATOM 669 C CA . ASP A 1 87 ? 12.811 -1.240 -13.970 1.00 91.75 87 ASP A CA 1
ATOM 670 C C . ASP A 1 87 ? 12.394 -1.096 -15.442 1.00 91.75 87 ASP A C 1
ATOM 672 O O . ASP A 1 87 ? 13.232 -1.012 -16.339 1.00 91.75 87 ASP A O 1
ATOM 676 N N . ILE A 1 88 ? 11.085 -1.090 -15.721 1.00 90.50 88 ILE A N 1
ATOM 677 C CA . ILE A 1 88 ? 10.571 -0.930 -17.089 1.00 90.50 88 ILE A CA 1
ATOM 678 C C . ILE A 1 88 ? 10.873 0.474 -17.617 1.00 90.50 88 ILE A C 1
ATOM 680 O O . ILE A 1 88 ? 11.227 0.617 -18.788 1.00 90.50 88 ILE A O 1
ATOM 684 N N . ARG A 1 89 ? 10.727 1.508 -16.780 1.00 88.56 89 ARG A N 1
ATOM 685 C CA . ARG A 1 89 ? 11.035 2.894 -17.158 1.00 88.56 89 ARG A CA 1
ATOM 686 C C . ARG A 1 89 ? 12.522 3.081 -17.436 1.00 88.56 89 ARG A C 1
ATOM 688 O O . ARG A 1 89 ? 12.855 3.676 -18.454 1.00 88.56 89 ARG A O 1
ATOM 6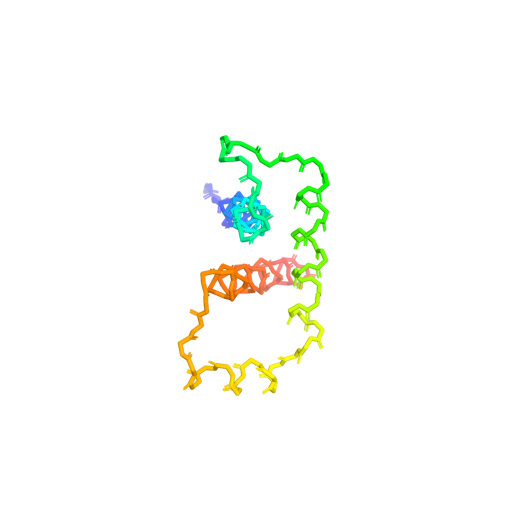95 N N . ASP A 1 90 ? 13.388 2.532 -16.594 1.00 89.44 90 ASP A N 1
ATOM 696 C CA . ASP A 1 90 ? 14.843 2.607 -16.750 1.00 89.44 90 ASP A CA 1
ATOM 697 C C . ASP A 1 90 ? 15.309 1.980 -18.076 1.00 89.44 90 ASP A C 1
ATOM 699 O O . ASP A 1 90 ? 16.013 2.608 -18.867 1.00 89.44 90 ASP A O 1
ATOM 703 N N . ARG A 1 91 ? 14.777 0.798 -18.415 1.00 85.00 91 ARG A N 1
ATOM 704 C CA . ARG A 1 91 ? 15.041 0.123 -19.701 1.00 85.00 91 ARG A CA 1
ATOM 705 C C . ARG A 1 91 ? 14.577 0.901 -20.931 1.00 85.00 91 ARG A C 1
ATOM 707 O O . ARG A 1 91 ? 15.070 0.632 -22.017 1.00 85.00 91 ARG A O 1
ATOM 714 N N . ARG A 1 92 ? 13.590 1.794 -20.795 1.00 81.75 92 ARG A N 1
ATOM 715 C CA . ARG A 1 92 ? 13.106 2.649 -21.898 1.00 81.75 92 ARG A CA 1
ATOM 716 C C . ARG A 1 92 ? 13.945 3.913 -22.075 1.00 81.75 92 ARG A C 1
ATOM 718 O O . ARG A 1 92 ? 13.830 4.556 -23.114 1.00 81.75 92 ARG A O 1
ATOM 725 N N . LEU A 1 93 ? 14.702 4.298 -21.049 1.00 76.38 93 LEU A N 1
ATOM 726 C CA . LEU A 1 93 ? 15.556 5.486 -21.046 1.00 76.38 93 LEU A CA 1
ATOM 727 C C . LEU A 1 93 ? 17.011 5.173 -21.436 1.00 76.38 93 LEU A C 1
ATOM 729 O O . LEU A 1 93 ? 17.741 6.106 -21.768 1.00 76.38 93 LEU A O 1
ATOM 733 N N . SER A 1 94 ? 17.408 3.895 -21.394 1.00 65.56 94 SER A N 1
ATOM 734 C CA . SER A 1 94 ? 18.699 3.372 -21.879 1.00 65.56 94 SER A CA 1
ATOM 735 C C . SER A 1 94 ? 18.675 3.075 -23.376 1.00 65.56 94 SER A C 1
ATOM 737 O O . SER A 1 94 ? 19.712 3.322 -24.031 1.00 65.56 94 SER A O 1
#

Solvent-accessible surface area (backbone atoms only — not comparable to full-atom values): 5455 Å² total; per-residue (Å²): 131,85,76,71,61,74,59,57,65,50,53,54,49,48,55,48,41,45,46,50,40,8,44,44,54,38,48,77,71,69,45,82,92,65,100,64,59,53,73,69,34,42,50,52,26,49,53,53,49,50,53,56,60,69,56,39,68,73,58,48,57,66,43,72,81,44,92,66,51,75,62,55,50,46,50,52,52,40,51,56,51,50,52,51,52,50,55,55,52,53,67,73,75,108

Radius of gyration: 15.05 Å; Cα contacts (8 Å, |Δi|>4): 55; chains: 1; bounding box: 35×27×47 Å

Nearest PDB structures (foldseek):
  8e73-assembly1_A5  TM=2.669E-01  e=5.544E+00  Vigna radiata

pLDDT: mean 85.62, std 12.9, range [42.66, 96.56]

Mean predicted aligned error: 6.15 Å

Foldseek 3Di:
DPPPPPLVVLVVVLVVLLFVLLQVVCVVVVHDRDPTHDPVSSVVSVVVLVVLVVCDPVVVVVCVPDPDDPNRVSSVVSVVSVVVSVVSVVVVVD